Protein AF-A0A947CBX9-F1 (afdb_monomer)

Radius of gyration: 18.29 Å; Cα contacts (8 Å, |Δi|>4): 174; chains: 1; bounding box: 42×29×59 Å

Sequence (170 aa):
VTCGPHCPGNRIPLTPYEVARIARGLGVPTGEVIRRYVRDGSGVLEVGDDGNCVFHRTDGCELDTERPMSCRNFADPLDGAGRFVERARQYRAILRAWRATREAEASAGPDSFLSAGELRRHAAPELGMWILDVDSMVAERCQARGMPIPRDLEDRIDIHLEVLRSALEG

Mean predicted aligned error: 9.13 Å

Secondary structure (DSSP, 8-state):
-PPPTT-TT---B--HHHHHHHHHHHTS-HHHHHHHHEETTTTEEPB-TTSSBTTEETTEETTGGG--GGG--TT-TT--THHHHHHHHHHHHHHHHHHHHHHHHHHT-S---S--TTS-S-S-GGGTTGGG-HHHHHHHHHHHTTPPPPSSHHHHHHHHHHHHHHTT--

pLDDT: mean 77.64, std 17.77, range [29.08, 97.0]

Foldseek 3Di:
DAFDPPQFQDWAADALLLLLLQCVLVVHFSVVCCVPFNPPLGSTGDADPVRGGPQHDPVHGSSVVSDGPVRDDCPDPVPPVVVVVVLVVLRVVLVVLLVVVVVVVVVPDDPDDDDDPPPPPQSDPPCRCVLSRLQVQQVVQCVVVVHDRDPDSVVSSVSSSVSSVVSSVD

Solvent-accessible surface area (backbone atoms only — not comparable to full-atom values): 10255 Å² total; per-residue (Å²): 104,74,73,59,95,73,49,59,75,56,87,46,74,55,52,38,69,39,38,47,36,41,10,61,66,71,74,47,58,19,60,56,42,42,76,73,44,33,37,84,98,64,52,25,54,33,66,44,98,87,38,31,44,73,50,60,48,101,87,21,38,80,48,60,94,33,53,46,78,95,71,56,63,88,82,41,87,85,52,62,54,64,63,62,54,48,56,53,48,53,56,55,49,52,61,47,52,54,50,53,53,51,55,50,57,69,69,66,58,90,87,79,82,85,86,62,96,83,78,71,88,53,84,58,79,79,42,76,68,55,65,39,22,47,58,60,58,29,45,54,56,20,58,79,67,77,45,80,74,66,86,53,67,65,61,39,50,53,51,36,55,45,55,59,46,56,50,70,75,110

Structure (mmCIF, N/CA/C/O backbone):
data_AF-A0A947CBX9-F1
#
_entry.id   AF-A0A947CBX9-F1
#
loop_
_atom_site.group_PDB
_atom_site.id
_atom_site.type_symbol
_atom_site.label_atom_id
_atom_site.label_alt_id
_atom_site.label_comp_id
_atom_site.label_asym_id
_atom_site.label_entity_id
_atom_site.label_seq_id
_atom_site.pdbx_PDB_ins_code
_atom_site.Cartn_x
_atom_site.Cartn_y
_atom_site.Cartn_z
_atom_site.occupancy
_atom_site.B_iso_or_equiv
_atom_site.auth_seq_id
_atom_site.auth_comp_id
_atom_site.auth_asym_id
_atom_site.auth_atom_id
_atom_site.pdbx_PDB_model_num
ATOM 1 N N . VAL A 1 1 ? 5.006 -1.327 -21.070 1.00 60.12 1 VAL A N 1
ATOM 2 C CA . VAL A 1 1 ? 5.637 0.026 -20.971 1.00 60.12 1 VAL A CA 1
ATOM 3 C C . VAL A 1 1 ? 7.099 -0.071 -20.492 1.00 60.12 1 VAL A C 1
ATOM 5 O O . VAL A 1 1 ? 7.392 -0.912 -19.648 1.00 60.12 1 VAL A O 1
ATOM 8 N N . THR A 1 2 ? 8.036 0.746 -20.992 1.00 66.94 2 THR A N 1
ATOM 9 C CA . THR A 1 2 ? 9.458 0.746 -20.558 1.00 66.94 2 THR A CA 1
ATOM 10 C C . THR A 1 2 ? 9.672 1.443 -19.208 1.00 66.94 2 THR A C 1
ATOM 12 O O . THR A 1 2 ? 8.866 2.279 -18.797 1.00 66.94 2 THR A O 1
ATOM 15 N N . CYS A 1 3 ? 10.749 1.112 -18.492 1.00 70.88 3 CYS A N 1
ATOM 16 C CA . CYS A 1 3 ? 11.187 1.897 -17.334 1.00 70.88 3 CYS A CA 1
ATOM 17 C C . CYS A 1 3 ? 11.875 3.192 -17.796 1.00 70.88 3 CYS A C 1
ATOM 19 O O . CYS A 1 3 ? 12.645 3.186 -18.754 1.00 70.88 3 CYS A O 1
ATOM 21 N N . GLY A 1 4 ? 11.581 4.312 -17.130 1.00 66.19 4 GLY A N 1
ATOM 22 C CA . GLY A 1 4 ? 12.211 5.598 -17.444 1.00 66.19 4 GLY A CA 1
ATOM 23 C C . GLY A 1 4 ? 13.681 5.655 -16.998 1.00 66.19 4 GLY A C 1
ATOM 24 O O . GLY A 1 4 ? 14.066 4.918 -16.089 1.00 66.19 4 GLY A O 1
ATOM 25 N N . PRO A 1 5 ? 14.497 6.574 -17.551 1.00 64.56 5 PRO A N 1
ATOM 26 C CA . PRO A 1 5 ? 15.927 6.688 -17.231 1.00 64.56 5 PRO A CA 1
ATOM 27 C C . PRO A 1 5 ? 16.219 7.031 -15.758 1.00 64.56 5 PRO A C 1
ATOM 29 O O . PRO A 1 5 ? 17.344 6.872 -15.302 1.00 64.56 5 PRO A O 1
ATOM 32 N N . HIS A 1 6 ? 15.210 7.470 -15.001 1.00 62.25 6 HIS A N 1
ATOM 33 C CA . HIS A 1 6 ? 15.292 7.718 -13.560 1.00 62.25 6 HIS A CA 1
ATOM 34 C C . HIS A 1 6 ? 14.913 6.499 -12.695 1.00 62.25 6 HIS A C 1
ATOM 36 O O . HIS A 1 6 ? 14.724 6.654 -11.494 1.00 62.25 6 HIS A O 1
ATOM 42 N N . CYS A 1 7 ? 14.724 5.302 -13.262 1.00 68.12 7 CYS A N 1
ATOM 43 C CA . CYS A 1 7 ? 14.374 4.116 -12.471 1.00 68.12 7 CYS A CA 1
ATOM 44 C C . CYS A 1 7 ? 15.519 3.580 -11.579 1.00 68.12 7 CYS A C 1
ATOM 46 O O . CYS A 1 7 ? 15.222 3.222 -10.435 1.00 68.12 7 CYS A O 1
ATOM 48 N N . PRO A 1 8 ? 16.791 3.516 -12.033 1.00 70.88 8 PRO A N 1
ATOM 49 C CA . PRO A 1 8 ? 17.881 2.985 -11.214 1.00 70.88 8 PRO A CA 1
ATOM 50 C C . PRO A 1 8 ? 18.156 3.855 -9.978 1.00 70.88 8 PRO A C 1
ATOM 52 O O . PRO A 1 8 ? 18.153 5.084 -10.056 1.00 70.88 8 PRO A O 1
ATOM 55 N N . GLY A 1 9 ? 18.403 3.221 -8.830 1.00 67.62 9 GLY A N 1
ATOM 56 C CA . GLY A 1 9 ? 18.772 3.875 -7.566 1.00 67.62 9 GLY A CA 1
ATOM 57 C C . GLY A 1 9 ? 17.657 4.662 -6.861 1.00 67.62 9 GLY A C 1
ATOM 58 O O . GLY A 1 9 ? 17.896 5.240 -5.799 1.00 67.62 9 GLY A O 1
ATOM 59 N N . ASN A 1 10 ? 16.443 4.701 -7.415 1.00 74.25 10 ASN A N 1
ATOM 60 C CA . ASN A 1 10 ? 15.366 5.537 -6.894 1.00 74.25 10 ASN A CA 1
ATOM 61 C C . ASN A 1 10 ? 14.619 4.862 -5.727 1.00 74.25 10 ASN A C 1
ATOM 63 O O . ASN A 1 10 ? 14.202 3.708 -5.819 1.00 74.25 10 ASN A O 1
ATOM 67 N N . ARG A 1 11 ? 14.392 5.591 -4.625 1.00 81.75 11 ARG A N 1
ATOM 68 C CA . ARG A 1 11 ? 13.560 5.104 -3.508 1.00 81.75 11 ARG A CA 1
ATOM 69 C C . ARG A 1 11 ? 12.081 5.2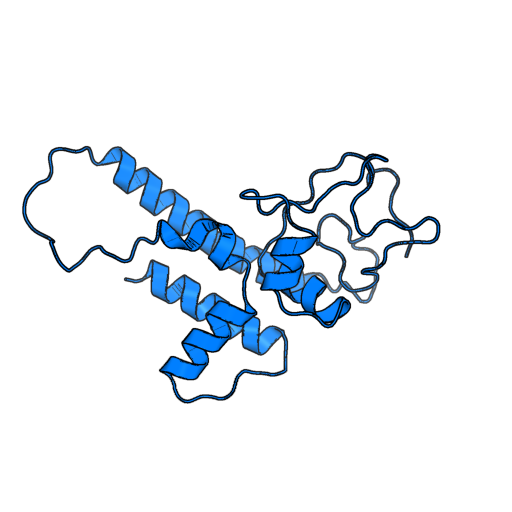22 -3.870 1.00 81.75 11 ARG 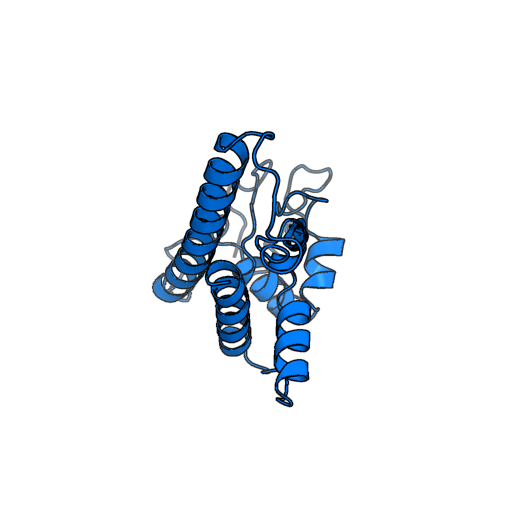A C 1
ATOM 71 O O . ARG A 1 11 ? 11.571 6.331 -4.002 1.00 81.75 11 ARG A O 1
ATOM 78 N N . ILE A 1 12 ? 11.391 4.087 -3.953 1.00 83.81 12 ILE A N 1
ATOM 79 C CA . ILE A 1 12 ? 9.956 4.011 -4.255 1.00 83.81 12 ILE A CA 1
ATOM 80 C C . ILE A 1 12 ? 9.203 3.633 -2.964 1.00 83.81 12 ILE A C 1
ATOM 82 O O . ILE A 1 12 ? 9.107 2.447 -2.647 1.00 83.81 12 ILE A O 1
ATOM 86 N N . PRO A 1 13 ? 8.725 4.605 -2.162 1.00 84.19 13 PRO A N 1
ATOM 87 C CA . PRO A 1 13 ? 7.857 4.319 -1.023 1.00 84.19 13 PRO A CA 1
ATOM 88 C C . PRO A 1 13 ? 6.486 3.849 -1.520 1.00 84.19 13 PRO A C 1
ATOM 90 O O . PRO A 1 13 ? 5.951 4.415 -2.472 1.00 84.19 13 PRO A O 1
ATOM 93 N N . LEU A 1 14 ? 5.908 2.848 -0.859 1.00 86.06 14 LEU A N 1
ATOM 94 C CA . LEU A 1 14 ? 4.600 2.295 -1.196 1.00 86.06 14 LEU A CA 1
ATOM 95 C C . LEU A 1 14 ? 3.554 2.689 -0.150 1.00 86.06 14 LEU A C 1
ATOM 97 O O . LEU A 1 14 ? 3.766 2.584 1.058 1.00 86.06 14 LEU A O 1
ATOM 101 N N . THR A 1 15 ? 2.389 3.111 -0.626 1.00 87.50 15 THR A N 1
ATOM 102 C CA . THR A 1 15 ? 1.156 3.165 0.166 1.00 87.50 15 THR A CA 1
ATOM 103 C C . THR A 1 15 ? 0.485 1.783 0.225 1.00 87.50 15 THR A C 1
ATOM 105 O O . THR A 1 15 ? 0.751 0.941 -0.636 1.00 87.50 15 THR A O 1
ATOM 108 N N . PRO A 1 16 ? -0.448 1.531 1.166 1.00 91.50 16 PRO A N 1
ATOM 109 C CA . PRO A 1 16 ? -1.205 0.274 1.191 1.00 91.50 16 PRO A CA 1
ATOM 110 C C . PRO A 1 16 ? -1.984 0.022 -0.108 1.00 91.50 16 PRO A C 1
ATOM 112 O O . PRO A 1 16 ? -2.085 -1.113 -0.563 1.00 91.50 16 PRO A O 1
ATOM 115 N N . TYR A 1 17 ? -2.464 1.088 -0.763 1.00 91.00 17 TYR A N 1
ATOM 116 C CA . TYR A 1 17 ? -3.090 0.997 -2.084 1.00 91.00 17 TYR A CA 1
ATOM 117 C C . TYR A 1 17 ? -2.126 0.460 -3.150 1.00 91.00 17 TYR A C 1
ATOM 119 O O . TYR A 1 17 ? -2.510 -0.365 -3.972 1.00 91.00 17 TYR A O 1
ATOM 127 N N . GLU A 1 18 ? -0.862 0.884 -3.131 1.00 90.56 18 GLU A N 1
ATOM 128 C CA . GLU A 1 18 ? 0.159 0.396 -4.064 1.00 90.56 18 GLU A CA 1
ATOM 129 C C . GLU A 1 18 ? 0.539 -1.058 -3.792 1.00 90.56 18 GLU A C 1
ATOM 131 O O . GLU A 1 18 ? 0.618 -1.841 -4.736 1.00 90.56 18 GLU A O 1
ATOM 136 N N . VAL A 1 19 ? 0.680 -1.446 -2.521 1.00 93.12 19 VAL A N 1
ATOM 137 C CA . VAL A 1 19 ? 0.895 -2.850 -2.129 1.00 93.12 19 VAL A CA 1
ATOM 138 C C . VAL A 1 19 ? -0.269 -3.728 -2.604 1.00 93.12 19 VAL A C 1
ATOM 140 O O . VAL A 1 19 ? -0.033 -4.761 -3.225 1.00 93.12 19 VAL A O 1
ATOM 143 N N . ALA A 1 20 ? -1.517 -3.293 -2.413 1.00 93.88 20 ALA A N 1
ATOM 144 C CA . ALA A 1 20 ? -2.705 -4.033 -2.842 1.00 93.88 20 ALA A CA 1
ATOM 145 C C . ALA A 1 20 ? -2.887 -4.092 -4.374 1.00 93.88 20 ALA A C 1
ATOM 147 O O . ALA A 1 20 ? -3.384 -5.086 -4.906 1.00 93.88 20 ALA A O 1
ATOM 148 N N . ARG A 1 21 ? -2.430 -3.073 -5.115 1.00 91.94 21 ARG A N 1
ATOM 149 C CA . ARG A 1 21 ? -2.375 -3.114 -6.587 1.00 91.94 21 ARG A CA 1
ATOM 150 C C . ARG A 1 21 ? -1.305 -4.072 -7.107 1.00 91.94 21 ARG A C 1
ATOM 152 O O . ARG A 1 21 ? -1.589 -4.844 -8.020 1.00 91.94 21 ARG A O 1
ATOM 159 N N . ILE A 1 22 ? -0.114 -4.067 -6.507 1.00 93.81 22 ILE A N 1
ATOM 160 C CA . ILE A 1 22 ? 0.955 -5.029 -6.817 1.00 93.81 22 ILE A CA 1
ATOM 161 C C . ILE A 1 22 ? 0.479 -6.458 -6.518 1.00 93.81 22 ILE A C 1
ATOM 163 O O . ILE A 1 22 ? 0.614 -7.337 -7.365 1.00 93.81 22 ILE A O 1
ATOM 167 N N . ALA A 1 23 ? -0.159 -6.669 -5.364 1.00 95.06 23 ALA A N 1
ATOM 168 C CA . ALA A 1 23 ? -0.761 -7.938 -4.954 1.00 95.06 23 ALA A CA 1
ATOM 169 C C . ALA A 1 23 ? -1.764 -8.456 -6.001 1.00 95.06 23 ALA A C 1
ATOM 171 O O . ALA A 1 23 ? -1.648 -9.590 -6.471 1.00 95.06 23 ALA A O 1
ATOM 172 N N . ARG A 1 24 ? -2.677 -7.584 -6.463 1.00 92.06 24 ARG A N 1
ATOM 173 C CA . ARG A 1 24 ? -3.619 -7.884 -7.554 1.00 92.06 24 ARG A CA 1
ATOM 174 C C . ARG A 1 24 ? -2.913 -8.275 -8.856 1.00 92.06 24 ARG A C 1
ATOM 176 O O . ARG A 1 24 ? -3.315 -9.259 -9.468 1.00 92.06 24 ARG A O 1
ATOM 183 N N . GLY A 1 25 ? -1.890 -7.526 -9.274 1.00 90.44 25 GLY A N 1
ATOM 184 C CA . GLY A 1 25 ? -1.151 -7.788 -10.516 1.00 90.44 25 GLY A CA 1
ATOM 185 C C . GLY A 1 25 ? -0.368 -9.101 -10.502 1.00 90.44 25 GLY A C 1
ATOM 186 O O . GLY A 1 25 ? -0.307 -9.792 -11.513 1.00 90.44 25 GLY A O 1
ATOM 187 N N . LEU A 1 26 ? 0.189 -9.466 -9.345 1.00 92.50 26 LEU A N 1
ATOM 188 C CA . LEU A 1 26 ? 0.955 -10.701 -9.147 1.00 92.50 26 LEU A CA 1
ATOM 189 C C . LEU A 1 26 ? 0.082 -11.914 -8.771 1.00 92.50 26 LEU A C 1
ATOM 191 O O . LEU A 1 26 ? 0.582 -13.036 -8.744 1.00 92.50 26 LEU A O 1
ATOM 195 N N . GLY A 1 27 ? -1.201 -11.711 -8.456 1.00 93.25 27 GLY A N 1
ATOM 196 C CA . GLY A 1 27 ? -2.111 -12.775 -8.020 1.00 93.25 27 GLY A CA 1
ATOM 197 C C . GLY A 1 27 ? -1.797 -13.347 -6.630 1.00 93.25 27 GLY A C 1
ATOM 198 O O . GLY A 1 27 ? -2.104 -14.510 -6.371 1.00 93.25 27 GLY A O 1
ATOM 199 N N . VAL A 1 28 ? -1.183 -12.558 -5.740 1.00 95.38 28 VAL A N 1
ATOM 200 C CA . VAL A 1 28 ? -0.779 -12.969 -4.377 1.00 95.38 28 VAL A CA 1
ATOM 201 C C . VAL A 1 28 ? -1.388 -12.045 -3.310 1.00 95.38 28 VAL A C 1
ATOM 203 O O . VAL A 1 28 ? -1.772 -10.930 -3.653 1.00 95.38 28 VAL A O 1
ATOM 206 N N . PRO A 1 29 ? -1.474 -12.450 -2.027 1.00 95.38 29 PRO A N 1
ATOM 207 C CA . PRO A 1 29 ? -1.936 -11.571 -0.945 1.00 95.38 29 PRO A CA 1
ATOM 208 C C . PRO A 1 29 ? -0.967 -10.418 -0.638 1.00 95.38 29 PRO A C 1
ATOM 210 O O . PRO A 1 29 ? 0.240 -10.532 -0.876 1.00 95.38 29 PRO A O 1
ATOM 213 N N . THR A 1 30 ? -1.458 -9.339 -0.023 1.00 95.25 30 THR A N 1
ATOM 214 C CA . THR A 1 30 ? -0.623 -8.183 0.365 1.00 95.25 30 THR A CA 1
ATOM 215 C C . THR A 1 30 ? 0.546 -8.533 1.286 1.00 95.25 30 THR A C 1
ATOM 217 O O . THR A 1 30 ? 1.664 -8.086 1.024 1.00 95.25 30 THR A O 1
ATOM 220 N N . GLY A 1 31 ? 0.349 -9.396 2.286 1.00 92.25 31 GLY A N 1
ATOM 221 C CA . GLY A 1 31 ? 1.420 -9.891 3.159 1.00 92.25 31 GLY A CA 1
ATOM 222 C C . GLY A 1 31 ? 2.575 -10.558 2.403 1.00 92.25 31 GLY A C 1
ATOM 223 O O . GLY A 1 31 ? 3.738 -10.412 2.781 1.00 92.25 31 GLY A O 1
ATOM 224 N N . GLU A 1 32 ? 2.287 -11.219 1.278 1.00 93.81 32 GLU A N 1
ATOM 225 C CA . GLU A 1 32 ? 3.311 -11.855 0.443 1.00 93.81 32 GLU A CA 1
ATOM 226 C C . GLU A 1 32 ? 4.081 -10.831 -0.403 1.00 93.81 32 GLU A C 1
ATOM 228 O O . GLU A 1 32 ? 5.290 -10.978 -0.595 1.00 93.81 32 GLU A O 1
ATOM 233 N N . VAL A 1 33 ? 3.420 -9.754 -0.852 1.00 94.25 33 VAL A N 1
ATOM 234 C CA . VAL A 1 33 ? 4.102 -8.620 -1.500 1.00 94.25 33 VAL A CA 1
ATOM 235 C C . VAL A 1 33 ? 5.065 -7.948 -0.532 1.00 94.25 33 VAL A C 1
ATOM 237 O O . VAL A 1 33 ? 6.209 -7.679 -0.895 1.00 94.25 33 VAL A O 1
ATOM 240 N N . ILE A 1 34 ? 4.613 -7.712 0.701 1.00 91.44 34 ILE A N 1
ATOM 241 C CA . ILE A 1 34 ? 5.423 -7.107 1.759 1.00 91.44 34 ILE A CA 1
ATOM 242 C C . ILE A 1 34 ? 6.670 -7.956 2.006 1.00 91.44 34 ILE A C 1
ATOM 244 O O . ILE A 1 34 ? 7.783 -7.464 1.860 1.00 91.44 34 ILE A O 1
ATOM 248 N N . ARG A 1 35 ? 6.484 -9.251 2.279 1.00 91.00 35 ARG A N 1
ATOM 249 C CA . ARG A 1 35 ? 7.563 -10.188 2.620 1.00 91.00 35 ARG A CA 1
ATOM 250 C C . ARG A 1 35 ? 8.600 -10.397 1.507 1.00 91.00 35 ARG A C 1
ATOM 252 O O . ARG A 1 35 ? 9.727 -10.781 1.804 1.00 91.00 35 ARG A O 1
ATOM 259 N N . ARG A 1 36 ? 8.223 -10.237 0.233 1.00 92.00 36 ARG A N 1
ATOM 260 C CA . ARG A 1 36 ? 9.110 -10.508 -0.918 1.00 92.00 36 ARG A CA 1
ATOM 261 C C . ARG A 1 36 ? 9.718 -9.268 -1.562 1.00 92.00 36 ARG A C 1
ATOM 263 O O . ARG A 1 36 ? 10.789 -9.373 -2.150 1.00 92.00 36 ARG A O 1
ATOM 270 N N . TYR A 1 37 ? 9.010 -8.141 -1.534 1.00 92.19 37 TYR A N 1
ATOM 271 C CA . TYR A 1 37 ? 9.317 -6.989 -2.386 1.00 92.19 37 TYR A CA 1
ATOM 272 C C . TYR A 1 37 ? 9.360 -5.661 -1.628 1.00 92.19 37 TYR A C 1
ATOM 274 O O . TYR A 1 37 ? 9.667 -4.642 -2.241 1.00 92.19 37 TYR A O 1
ATOM 282 N N . VAL A 1 38 ? 9.067 -5.635 -0.325 1.00 89.06 38 VAL A N 1
ATOM 283 C CA . VAL A 1 38 ? 9.170 -4.427 0.504 1.00 89.06 38 VAL A CA 1
ATOM 284 C C . VAL A 1 38 ? 10.307 -4.601 1.494 1.00 89.06 38 VAL A C 1
ATOM 286 O O . VAL A 1 38 ? 10.346 -5.570 2.242 1.00 89.06 38 VAL A O 1
ATOM 289 N N . ARG A 1 39 ? 11.217 -3.630 1.525 1.00 84.56 39 ARG A N 1
ATOM 290 C CA . ARG A 1 39 ? 12.366 -3.645 2.421 1.00 84.56 39 ARG A CA 1
ATOM 291 C C . ARG A 1 39 ? 11.919 -3.597 3.874 1.00 84.56 39 ARG A C 1
ATOM 293 O O . ARG A 1 39 ? 11.162 -2.689 4.249 1.00 84.56 39 ARG A O 1
ATOM 300 N N . ASP A 1 40 ? 12.460 -4.512 4.673 1.00 77.19 40 ASP A N 1
ATOM 301 C CA . ASP A 1 40 ? 12.143 -4.705 6.089 1.00 77.19 40 ASP A CA 1
ATOM 302 C C . ASP A 1 40 ? 12.012 -3.384 6.862 1.00 77.19 40 ASP A C 1
ATOM 304 O O . ASP A 1 40 ? 12.862 -2.491 6.802 1.00 77.19 40 ASP A O 1
ATOM 308 N N . GLY A 1 41 ? 10.889 -3.243 7.567 1.00 70.88 41 GLY A N 1
ATOM 309 C CA . GLY A 1 41 ? 10.549 -2.090 8.403 1.00 70.88 41 GLY A CA 1
ATOM 310 C C . GLY A 1 41 ? 10.295 -0.763 7.673 1.00 70.88 41 GLY A C 1
ATOM 311 O O . GLY A 1 41 ? 9.954 0.217 8.332 1.00 70.88 41 GLY A O 1
ATOM 312 N N . SER A 1 42 ? 10.468 -0.681 6.348 1.00 76.62 42 SER A N 1
ATOM 313 C CA . SER A 1 42 ? 10.612 0.618 5.667 1.00 76.62 42 SER A CA 1
ATOM 314 C C . SER A 1 42 ? 9.415 1.081 4.831 1.00 76.62 42 SER A C 1
ATOM 316 O O . SER A 1 42 ? 9.279 2.281 4.588 1.00 76.62 42 SER A O 1
ATOM 318 N N . GLY A 1 43 ? 8.581 0.158 4.340 1.00 82.88 43 GLY A N 1
ATOM 319 C CA . GLY A 1 43 ? 7.540 0.478 3.352 1.00 82.88 43 GLY A CA 1
ATOM 320 C C . GLY A 1 43 ? 8.083 0.940 1.989 1.00 82.88 43 GLY A C 1
ATOM 321 O O . GLY A 1 43 ? 7.343 1.525 1.203 1.00 82.88 43 GLY A O 1
ATOM 322 N N . VAL A 1 44 ? 9.371 0.721 1.704 1.00 86.50 44 VAL A N 1
ATOM 323 C CA . VAL A 1 44 ? 10.023 1.050 0.428 1.00 86.50 44 VAL A CA 1
ATOM 324 C C . VAL A 1 44 ? 10.196 -0.225 -0.391 1.00 86.50 44 VAL A C 1
ATOM 326 O O . VAL A 1 44 ? 10.574 -1.256 0.156 1.00 86.50 44 VAL A O 1
ATOM 329 N N . LEU A 1 45 ? 9.927 -0.155 -1.693 1.00 87.88 45 LEU A N 1
ATOM 330 C CA . LEU A 1 45 ? 10.155 -1.257 -2.626 1.00 87.88 45 LEU A CA 1
ATOM 331 C C . LEU A 1 45 ? 11.634 -1.680 -2.634 1.00 87.88 45 LEU A C 1
ATOM 333 O O . LEU A 1 45 ? 12.522 -0.823 -2.605 1.00 87.88 45 LEU A O 1
ATOM 337 N N . GLU A 1 46 ? 11.895 -2.983 -2.710 1.00 89.50 46 GLU A N 1
ATOM 338 C CA . GLU A 1 46 ? 13.260 -3.492 -2.781 1.00 89.50 46 GLU A CA 1
ATOM 339 C C . GLU A 1 46 ? 13.969 -3.197 -4.105 1.00 89.50 46 GLU A C 1
ATOM 341 O O . GLU A 1 46 ? 13.368 -3.016 -5.173 1.00 89.50 46 GLU A O 1
ATOM 346 N N . VAL A 1 47 ? 15.296 -3.169 -3.998 1.00 87.88 47 VAL A N 1
ATOM 347 C CA . VAL A 1 47 ? 16.242 -2.868 -5.073 1.00 87.88 47 VAL A CA 1
ATOM 348 C C . VAL A 1 47 ? 17.202 -4.049 -5.192 1.00 87.88 47 VAL A C 1
ATOM 350 O O . VAL A 1 47 ? 17.739 -4.493 -4.180 1.00 87.88 47 VAL A O 1
ATOM 353 N N . GLY A 1 48 ? 17.384 -4.566 -6.406 1.00 84.56 48 GLY A N 1
ATOM 354 C CA . GLY A 1 48 ? 18.324 -5.645 -6.699 1.00 84.56 48 GLY A CA 1
ATOM 355 C C . GLY A 1 48 ? 19.779 -5.173 -6.743 1.00 84.56 48 GLY A C 1
ATOM 356 O O . GLY A 1 48 ? 20.071 -3.975 -6.719 1.00 84.56 48 GLY A O 1
ATOM 357 N N . ASP A 1 49 ? 20.700 -6.130 -6.851 1.00 84.69 49 ASP A N 1
ATOM 358 C CA . ASP A 1 49 ? 22.150 -5.878 -6.854 1.00 84.69 49 ASP A CA 1
ATOM 359 C C . ASP A 1 49 ? 22.625 -5.031 -8.052 1.00 84.69 49 ASP A C 1
ATOM 361 O O . ASP A 1 49 ? 23.683 -4.405 -8.001 1.00 84.69 49 ASP A O 1
ATOM 365 N N . ASP A 1 50 ? 21.830 -4.973 -9.124 1.00 82.88 50 ASP A N 1
ATOM 366 C CA . ASP A 1 50 ? 22.049 -4.134 -10.308 1.00 82.88 50 ASP A CA 1
ATOM 367 C C . ASP A 1 50 ? 21.606 -2.666 -10.114 1.00 82.88 50 ASP A C 1
ATOM 369 O O . ASP A 1 50 ? 21.735 -1.846 -11.025 1.00 82.88 50 ASP A O 1
ATOM 373 N N . GLY A 1 51 ? 21.076 -2.323 -8.935 1.00 82.56 51 GLY A N 1
ATOM 374 C CA . GLY A 1 51 ? 20.556 -0.998 -8.606 1.00 82.56 51 GLY A CA 1
ATOM 375 C C . GLY A 1 51 ? 19.160 -0.705 -9.165 1.00 82.56 51 GLY A C 1
ATOM 376 O O . GLY A 1 51 ? 18.658 0.404 -8.963 1.00 82.56 51 GLY A O 1
ATOM 377 N N . ASN A 1 52 ? 18.511 -1.657 -9.840 1.00 85.19 52 ASN A N 1
ATOM 378 C CA . ASN A 1 52 ? 17.140 -1.518 -10.325 1.00 85.19 52 ASN A CA 1
ATOM 379 C C . ASN A 1 52 ? 16.128 -2.041 -9.298 1.00 85.19 52 ASN A C 1
ATOM 381 O O . ASN A 1 52 ? 16.461 -2.807 -8.397 1.00 85.19 52 ASN A O 1
ATOM 385 N N . CYS A 1 53 ? 14.858 -1.644 -9.411 1.00 87.50 53 CYS A N 1
ATOM 386 C CA . CYS A 1 53 ? 13.821 -2.226 -8.559 1.00 87.50 53 CYS A CA 1
ATOM 387 C C . CYS A 1 53 ? 13.564 -3.700 -8.919 1.00 87.50 53 CYS A C 1
ATOM 389 O O . CYS A 1 53 ? 13.708 -4.100 -10.073 1.00 87.50 53 CYS A O 1
ATOM 391 N N . VAL A 1 54 ? 13.102 -4.498 -7.954 1.00 90.31 54 VAL A N 1
ATOM 392 C CA . VAL A 1 54 ? 12.840 -5.948 -8.121 1.00 90.31 54 VAL A CA 1
ATOM 393 C C . VAL A 1 54 ? 11.888 -6.325 -9.275 1.00 90.31 54 VAL A C 1
ATOM 395 O O . VAL A 1 54 ? 11.920 -7.458 -9.761 1.00 90.31 54 VAL A O 1
ATOM 398 N N . PHE A 1 55 ? 11.079 -5.380 -9.765 1.00 90.56 55 PHE A N 1
ATOM 399 C CA . PHE A 1 55 ? 10.154 -5.561 -10.894 1.00 90.56 55 PHE A CA 1
ATOM 400 C C . PHE A 1 55 ? 10.709 -5.114 -12.260 1.00 90.56 55 PHE A C 1
ATOM 402 O O . PHE A 1 55 ? 10.018 -5.235 -13.273 1.00 90.56 55 PHE A O 1
ATOM 409 N N . HIS A 1 56 ? 11.940 -4.600 -12.313 1.00 87.19 56 HIS A N 1
ATOM 410 C CA . HIS A 1 56 ? 12.617 -4.226 -13.555 1.00 87.19 56 HIS A CA 1
ATOM 411 C C . HIS A 1 56 ? 12.936 -5.460 -14.411 1.00 87.19 56 HIS A C 1
ATOM 413 O O . HIS A 1 56 ? 13.390 -6.484 -13.898 1.00 87.19 56 HIS A O 1
ATOM 419 N N . ARG A 1 57 ? 12.716 -5.364 -15.725 1.00 85.19 57 ARG A N 1
ATOM 420 C CA . ARG A 1 57 ? 13.077 -6.379 -16.724 1.00 85.19 57 ARG A CA 1
ATOM 421 C C . ARG A 1 57 ? 13.695 -5.674 -17.934 1.00 85.19 57 ARG A C 1
ATOM 423 O O . ARG A 1 57 ? 13.389 -4.514 -18.195 1.00 85.19 57 ARG A O 1
ATOM 430 N N . THR A 1 58 ? 14.552 -6.358 -18.690 1.00 79.19 58 THR A N 1
ATOM 431 C CA . THR A 1 58 ? 15.268 -5.772 -19.844 1.00 79.19 58 THR A CA 1
ATOM 432 C C . THR A 1 58 ? 14.329 -5.203 -20.919 1.00 79.19 58 THR A C 1
ATOM 434 O O . THR A 1 58 ? 14.688 -4.266 -21.625 1.00 79.19 58 THR A O 1
ATOM 437 N N . ASP A 1 59 ? 13.122 -5.753 -21.026 1.00 78.56 59 ASP A N 1
ATOM 438 C CA . ASP A 1 59 ? 12.065 -5.404 -21.975 1.00 78.56 59 ASP A CA 1
ATOM 439 C C . ASP A 1 59 ? 10.920 -4.564 -21.365 1.00 78.56 59 ASP A C 1
ATOM 441 O O . ASP A 1 59 ? 10.035 -4.106 -22.094 1.00 78.56 59 ASP A O 1
ATOM 445 N N . GLY A 1 60 ? 10.923 -4.295 -20.051 1.00 78.06 60 GLY A N 1
ATOM 446 C CA . GLY A 1 60 ? 9.847 -3.540 -19.406 1.00 78.06 60 GLY A CA 1
ATOM 447 C C . GLY A 1 60 ? 9.821 -3.589 -17.875 1.00 78.06 60 GLY A C 1
ATOM 448 O O . GLY A 1 60 ? 10.840 -3.509 -17.196 1.00 78.06 60 GLY A O 1
ATOM 449 N N . CYS A 1 61 ? 8.614 -3.664 -17.314 1.00 83.44 61 CYS A N 1
ATOM 450 C CA . CYS A 1 61 ? 8.392 -3.851 -15.881 1.00 83.44 61 CYS A CA 1
ATOM 451 C C . CYS A 1 61 ? 7.283 -4.878 -15.682 1.00 83.44 61 CYS A C 1
ATOM 453 O O . CYS A 1 61 ? 6.222 -4.761 -16.297 1.00 83.44 61 CYS A O 1
ATOM 455 N N . GLU A 1 62 ? 7.529 -5.837 -14.795 1.00 86.12 62 GLU A N 1
ATOM 456 C CA . GLU A 1 62 ? 6.647 -6.974 -14.502 1.00 86.12 62 GLU A CA 1
ATOM 457 C C . GLU A 1 62 ? 5.250 -6.555 -14.017 1.00 86.12 62 GLU A C 1
ATOM 459 O O . GLU A 1 62 ? 4.275 -7.258 -14.255 1.00 86.12 62 GLU A O 1
ATOM 464 N N . LEU A 1 63 ? 5.128 -5.378 -13.393 1.00 85.50 63 LEU A N 1
ATOM 465 C CA . LEU A 1 63 ? 3.846 -4.864 -12.900 1.00 85.50 63 LEU A CA 1
ATOM 466 C C . LEU A 1 63 ? 2.929 -4.294 -13.989 1.00 85.50 63 LEU A C 1
ATOM 468 O O . LEU A 1 63 ? 1.765 -4.046 -13.703 1.00 85.50 63 LEU A O 1
ATOM 472 N N . ASP A 1 64 ? 3.465 -3.974 -15.169 1.00 77.12 64 ASP A N 1
ATOM 473 C CA . ASP A 1 64 ? 2.871 -3.164 -16.243 1.00 77.12 64 ASP A CA 1
ATOM 474 C C . ASP A 1 64 ? 1.788 -2.136 -15.833 1.00 77.12 64 ASP A C 1
ATOM 476 O O . ASP A 1 64 ? 2.135 -0.985 -15.561 1.00 77.12 64 ASP A O 1
ATOM 480 N N . THR A 1 65 ? 0.507 -2.516 -15.751 1.00 77.88 65 THR A N 1
ATOM 481 C CA . THR A 1 65 ? -0.623 -1.637 -15.381 1.00 77.88 65 THR A CA 1
ATOM 482 C C . THR A 1 65 ? -0.765 -1.354 -13.879 1.00 77.88 65 THR A C 1
ATOM 484 O O . THR A 1 65 ? -1.540 -0.475 -13.493 1.00 77.88 65 THR A O 1
ATOM 487 N N . GLU A 1 66 ? -0.029 -2.052 -13.010 1.00 86.56 66 GLU A N 1
ATOM 488 C CA . GLU A 1 66 ? -0.076 -1.965 -11.538 1.00 86.56 66 GLU A CA 1
ATOM 489 C C . GLU A 1 66 ? 1.117 -1.232 -10.905 1.00 86.56 66 GLU A C 1
ATOM 491 O O . GLU A 1 66 ? 1.275 -1.225 -9.687 1.00 86.56 66 GLU A O 1
ATOM 496 N N . ARG A 1 67 ? 1.919 -0.530 -11.715 1.00 83.81 67 ARG A N 1
ATOM 497 C CA . ARG A 1 67 ? 3.037 0.315 -11.255 1.00 83.81 67 ARG A CA 1
ATOM 498 C C . ARG A 1 67 ? 2.652 1.270 -10.101 1.00 83.81 67 ARG A C 1
ATOM 500 O O . ARG A 1 67 ? 1.561 1.852 -10.145 1.00 83.81 67 ARG A O 1
ATOM 507 N N . PRO A 1 68 ? 3.545 1.515 -9.123 1.00 84.31 68 PRO A N 1
ATOM 508 C CA . PRO A 1 68 ? 3.402 2.599 -8.144 1.00 84.31 68 PRO A CA 1
ATOM 509 C C . PRO A 1 68 ? 3.273 3.980 -8.803 1.00 84.31 68 PRO A C 1
ATOM 511 O O . PRO A 1 68 ? 3.689 4.157 -9.950 1.00 84.31 68 PRO A O 1
ATOM 514 N N . MET A 1 69 ? 2.754 4.983 -8.083 1.00 78.69 69 MET A N 1
ATOM 515 C CA . MET A 1 69 ? 2.573 6.346 -8.613 1.00 78.69 69 MET A CA 1
ATOM 516 C C . MET A 1 69 ? 3.898 6.929 -9.111 1.00 78.69 69 MET A C 1
ATOM 518 O O . MET A 1 69 ? 3.948 7.509 -10.190 1.00 78.69 69 MET A O 1
ATOM 522 N N . SER A 1 70 ? 4.981 6.710 -8.359 1.00 78.25 70 SER A N 1
ATOM 523 C CA . SER A 1 70 ? 6.344 7.141 -8.702 1.00 78.25 70 SER A CA 1
ATOM 524 C C . SER A 1 70 ? 6.880 6.557 -10.016 1.00 78.25 70 SER A C 1
ATOM 526 O O . SER A 1 70 ? 7.886 7.041 -10.526 1.00 78.25 70 SER A O 1
ATOM 528 N N . CYS A 1 71 ? 6.236 5.516 -10.551 1.00 78.38 71 CYS A N 1
ATOM 529 C CA . CYS A 1 71 ? 6.636 4.802 -11.762 1.00 78.38 71 CYS A CA 1
ATOM 530 C C . CYS A 1 71 ? 5.617 4.938 -12.909 1.00 78.38 71 CYS A C 1
ATOM 532 O O . CYS A 1 71 ? 5.833 4.355 -13.975 1.00 78.38 71 CYS A O 1
ATOM 534 N N . ARG A 1 72 ? 4.509 5.666 -12.702 1.00 75.44 72 ARG A N 1
ATOM 535 C CA . ARG A 1 72 ? 3.515 5.975 -13.741 1.00 75.44 72 ARG A CA 1
ATOM 536 C C . ARG A 1 72 ? 3.912 7.225 -14.511 1.00 75.44 72 ARG A C 1
ATOM 538 O O . ARG A 1 72 ? 4.516 8.146 -13.967 1.00 75.44 72 ARG A O 1
ATOM 545 N N . ASN A 1 73 ? 3.533 7.260 -15.782 1.00 63.03 73 ASN A N 1
ATOM 546 C CA . ASN A 1 73 ? 3.651 8.445 -16.615 1.00 63.03 73 ASN A CA 1
ATOM 547 C C . ASN A 1 73 ? 2.241 9.003 -16.830 1.00 63.03 73 ASN A C 1
ATOM 549 O O . ASN A 1 73 ? 1.405 8.321 -17.412 1.00 63.03 73 ASN A O 1
ATOM 553 N N . PHE A 1 74 ? 1.980 10.240 -16.397 1.00 50.62 74 PHE A N 1
ATOM 554 C CA . PHE A 1 74 ? 0.652 10.882 -16.453 1.00 50.62 74 PHE A CA 1
ATOM 555 C C . PHE A 1 74 ? 0.092 11.098 -17.879 1.00 50.62 74 PHE A C 1
ATOM 557 O O . PHE A 1 74 ? -0.970 11.693 -18.035 1.00 50.62 74 PHE A O 1
ATOM 564 N N . ALA A 1 75 ? 0.807 10.644 -18.911 1.00 46.75 75 ALA A N 1
ATOM 565 C CA . ALA A 1 75 ? 0.367 10.606 -20.301 1.00 46.75 75 ALA A CA 1
ATOM 566 C C . ALA A 1 75 ? -0.376 9.308 -20.697 1.00 46.75 75 ALA A C 1
ATOM 568 O O . ALA A 1 75 ? -0.850 9.225 -21.829 1.00 46.75 75 ALA A O 1
ATOM 569 N N . ASP A 1 76 ? -0.467 8.296 -19.824 1.00 53.00 76 ASP A N 1
ATOM 570 C CA . ASP A 1 76 ? -1.222 7.065 -20.110 1.00 53.00 76 ASP A CA 1
ATOM 571 C C . ASP A 1 76 ? -2.749 7.315 -20.010 1.00 53.00 76 ASP A C 1
ATOM 573 O O . ASP A 1 76 ? -3.222 7.742 -18.954 1.00 53.00 76 ASP A O 1
ATOM 577 N N . PRO A 1 77 ? -3.554 7.046 -21.061 1.00 49.69 77 PRO A N 1
ATOM 578 C CA . PRO A 1 77 ? -5.011 7.218 -21.023 1.00 49.69 77 PRO A CA 1
ATOM 579 C C . PRO A 1 77 ? -5.741 6.342 -19.991 1.00 49.69 77 PRO A C 1
ATOM 581 O O . PRO A 1 77 ? -6.866 6.666 -19.609 1.00 49.69 77 PRO A O 1
ATOM 584 N N . LEU A 1 78 ? -5.131 5.239 -19.542 1.00 51.66 78 LEU A N 1
ATOM 585 C CA . LEU A 1 78 ? -5.649 4.397 -18.458 1.00 51.66 78 LEU A CA 1
ATOM 586 C C . LEU A 1 78 ? -5.384 5.026 -17.078 1.00 51.66 78 LEU A C 1
ATOM 588 O O . LEU A 1 78 ? -6.123 4.762 -16.126 1.00 51.66 78 LEU A O 1
ATOM 592 N N . ASP A 1 79 ? -4.389 5.913 -16.976 1.00 53.53 79 ASP A N 1
ATOM 593 C CA . ASP A 1 79 ? -4.065 6.692 -15.780 1.00 53.53 79 ASP A CA 1
ATOM 594 C C . ASP A 1 79 ? -4.879 7.987 -15.700 1.00 53.53 79 ASP A C 1
ATOM 5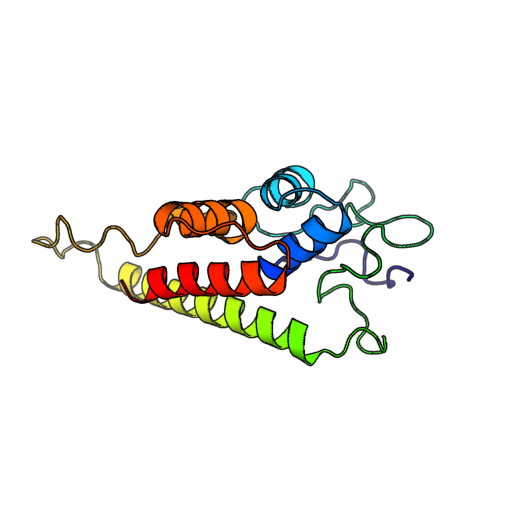96 O O . ASP A 1 79 ? -4.361 9.093 -15.519 1.00 53.53 79 ASP A O 1
ATOM 600 N N . GLY A 1 80 ? -6.207 7.832 -15.714 1.00 53.91 80 GLY A N 1
ATOM 601 C CA . GLY A 1 80 ? -7.131 8.840 -15.202 1.00 53.91 80 GLY A CA 1
ATOM 602 C C . GLY A 1 80 ? -6.824 9.123 -13.727 1.00 53.91 80 GLY A C 1
ATOM 603 O O . GLY A 1 80 ? -7.392 8.497 -12.830 1.00 53.91 80 GLY A O 1
ATOM 604 N N . ALA A 1 81 ? -5.906 10.064 -13.478 1.00 57.72 81 ALA A N 1
ATOM 605 C C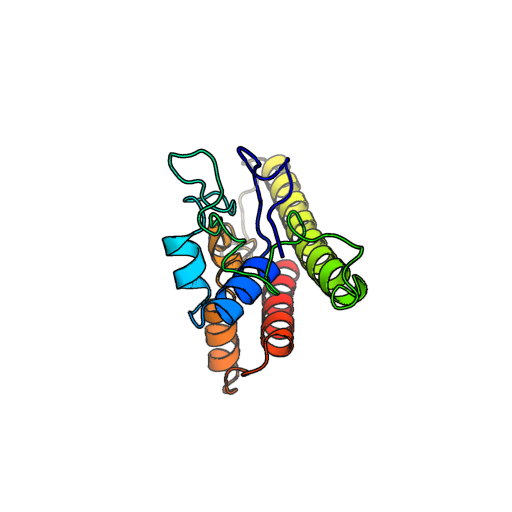A . ALA A 1 81 ? -5.176 10.209 -12.215 1.00 57.72 81 ALA A CA 1
ATOM 606 C C . ALA A 1 81 ? -6.061 10.390 -10.967 1.00 57.72 81 ALA A C 1
ATOM 608 O O . ALA A 1 81 ? -5.599 10.140 -9.854 1.00 57.72 81 ALA A O 1
ATOM 609 N N . GLY A 1 82 ? -7.332 10.773 -11.143 1.00 68.62 82 GLY A N 1
ATOM 610 C CA . GLY A 1 82 ? -8.313 10.999 -10.082 1.00 68.62 82 GLY A CA 1
ATOM 611 C C . GLY A 1 82 ? -8.357 9.900 -9.017 1.00 68.62 82 GLY A C 1
ATOM 612 O O . GLY A 1 82 ? -8.125 10.201 -7.850 1.00 68.62 82 GLY A O 1
ATOM 613 N N . ARG A 1 83 ? -8.599 8.629 -9.381 1.00 76.31 83 ARG A N 1
ATOM 614 C CA . ARG A 1 83 ? -8.776 7.560 -8.372 1.00 76.31 83 ARG A CA 1
ATOM 615 C C . ARG A 1 83 ? -7.486 7.262 -7.606 1.00 76.31 83 ARG A C 1
ATOM 617 O O . ARG A 1 83 ? -7.520 7.152 -6.385 1.00 76.31 83 ARG A O 1
ATOM 624 N N . PHE A 1 84 ? -6.345 7.178 -8.295 1.00 75.88 84 PHE A N 1
ATOM 625 C CA . PHE A 1 84 ? -5.059 6.927 -7.636 1.00 75.88 84 PHE A CA 1
ATOM 626 C C . PHE A 1 84 ? -4.704 8.082 -6.691 1.00 75.88 84 PHE A C 1
ATOM 628 O O . PHE A 1 84 ? -4.418 7.857 -5.515 1.00 75.88 84 PHE A O 1
ATOM 635 N N . VAL A 1 85 ? -4.759 9.323 -7.185 1.00 77.38 85 VAL A N 1
ATOM 636 C CA . VAL A 1 85 ? -4.462 10.519 -6.387 1.00 77.38 85 VAL A CA 1
ATOM 637 C C . VAL A 1 85 ? -5.399 10.619 -5.185 1.00 77.38 85 VAL A C 1
ATOM 639 O O . VAL A 1 85 ? -4.935 10.970 -4.103 1.00 77.38 85 VAL A O 1
ATOM 642 N N . GLU A 1 86 ? -6.675 10.262 -5.330 1.00 84.12 86 GLU A N 1
ATOM 643 C CA . GLU A 1 86 ? -7.635 10.273 -4.227 1.00 84.12 86 GLU A CA 1
ATOM 644 C C . GLU A 1 86 ? -7.317 9.216 -3.159 1.00 84.12 86 GLU A C 1
ATOM 646 O O . GLU A 1 86 ? -7.146 9.574 -1.992 1.00 84.12 86 GLU A O 1
ATOM 651 N N . ARG A 1 87 ? -7.104 7.943 -3.528 1.00 87.00 87 ARG A N 1
ATOM 652 C CA . ARG A 1 87 ? -6.686 6.912 -2.554 1.00 87.00 87 ARG A CA 1
ATOM 653 C C . ARG A 1 87 ? -5.378 7.299 -1.854 1.00 87.00 87 ARG A C 1
ATOM 655 O O . ARG A 1 87 ? -5.283 7.238 -0.628 1.00 87.00 87 ARG A O 1
ATOM 662 N N . ALA A 1 88 ? -4.392 7.800 -2.599 1.00 80.19 88 ALA A N 1
ATOM 663 C CA . ALA A 1 88 ? -3.133 8.282 -2.032 1.00 80.19 88 ALA A CA 1
ATOM 664 C C . ALA A 1 88 ? -3.326 9.484 -1.080 1.00 80.19 88 ALA A C 1
ATOM 666 O O . ALA A 1 88 ? -2.635 9.575 -0.063 1.00 80.19 88 ALA A O 1
ATOM 667 N N . ARG A 1 89 ? -4.265 10.400 -1.360 1.00 83.19 89 ARG A N 1
ATOM 668 C CA . ARG A 1 89 ? -4.628 11.501 -0.448 1.00 83.19 89 ARG A CA 1
ATOM 669 C C . ARG A 1 89 ? -5.246 10.979 0.845 1.00 83.19 89 ARG A C 1
ATOM 671 O O . ARG A 1 89 ? -4.818 11.427 1.907 1.00 83.19 89 ARG A O 1
ATOM 678 N N . GLN A 1 90 ? -6.171 10.024 0.759 1.00 89.88 90 GLN A N 1
ATOM 679 C CA . GLN A 1 90 ? -6.846 9.411 1.909 1.00 89.88 90 GLN A CA 1
ATOM 680 C C . GLN A 1 90 ? -5.832 8.765 2.867 1.00 89.88 90 GLN A C 1
ATOM 682 O O . GLN A 1 90 ? -5.751 9.155 4.033 1.00 89.88 90 GLN A O 1
ATOM 687 N N . TYR A 1 91 ? -4.954 7.889 2.363 1.00 87.56 91 TYR A N 1
ATOM 688 C CA . TYR A 1 91 ? -3.881 7.297 3.175 1.00 87.56 91 TYR A CA 1
ATOM 689 C C . TYR A 1 91 ? -2.921 8.346 3.753 1.00 87.56 91 TYR A C 1
ATOM 691 O O . TYR A 1 91 ? -2.567 8.286 4.930 1.00 87.56 91 TYR A O 1
ATOM 699 N N . ARG A 1 92 ? -2.519 9.357 2.968 1.00 81.19 92 ARG A N 1
ATOM 700 C CA . ARG A 1 92 ? -1.628 10.428 3.455 1.00 81.19 92 ARG A CA 1
ATOM 701 C C . ARG A 1 92 ? -2.302 11.363 4.462 1.00 81.19 92 ARG A C 1
ATOM 703 O O . ARG A 1 92 ? -1.584 12.051 5.183 1.00 81.19 92 ARG A O 1
ATOM 710 N N . ALA A 1 93 ? -3.630 11.454 4.505 1.00 86.06 93 ALA A N 1
ATOM 711 C CA . ALA A 1 93 ? -4.348 12.188 5.546 1.00 86.06 93 ALA A CA 1
ATOM 712 C C . ALA A 1 93 ? -4.282 11.423 6.878 1.00 86.06 93 ALA A C 1
ATOM 714 O O . ALA A 1 93 ? -3.804 11.974 7.866 1.00 86.06 93 ALA A O 1
ATOM 715 N N . ILE A 1 94 ? -4.629 10.132 6.863 1.00 85.25 94 ILE A N 1
ATOM 716 C CA . ILE A 1 94 ? -4.591 9.236 8.034 1.00 85.25 94 ILE A CA 1
ATOM 717 C C . ILE A 1 94 ? -3.172 9.166 8.624 1.00 85.25 94 ILE A C 1
ATOM 719 O O . ILE A 1 94 ? -2.971 9.439 9.805 1.00 85.25 94 ILE A O 1
ATOM 723 N N . LEU A 1 95 ? -2.158 8.915 7.785 1.00 78.69 95 LEU A N 1
ATOM 724 C CA . LEU A 1 95 ? -0.753 8.857 8.214 1.00 78.69 95 LEU A CA 1
ATOM 725 C C . LEU A 1 95 ? -0.227 10.180 8.797 1.00 78.69 95 LEU A C 1
ATOM 727 O O . LEU A 1 95 ? 0.724 10.163 9.577 1.00 78.69 95 LEU A O 1
ATOM 731 N N . ARG A 1 96 ? -0.803 11.329 8.412 1.00 80.62 96 ARG A N 1
ATOM 732 C CA . ARG A 1 96 ? -0.468 12.631 9.012 1.00 80.62 96 ARG A CA 1
ATOM 733 C C . ARG A 1 96 ? -1.166 12.831 10.351 1.00 80.62 96 ARG A C 1
ATOM 735 O O . ARG A 1 96 ? -0.515 13.305 11.275 1.00 80.62 96 ARG A O 1
ATOM 742 N N . ALA A 1 97 ? -2.429 12.425 10.468 1.00 81.25 97 ALA A N 1
ATOM 743 C CA . ALA A 1 97 ? -3.171 12.492 11.722 1.00 81.25 97 ALA A CA 1
ATOM 744 C C . ALA A 1 97 ? -2.478 11.674 12.829 1.00 81.25 97 ALA A C 1
ATOM 746 O O . ALA A 1 97 ? -2.172 12.232 13.877 1.00 81.25 97 ALA A O 1
ATOM 747 N N . TRP A 1 98 ? -2.091 10.416 12.569 1.00 76.69 98 TRP A N 1
ATOM 748 C CA . TRP A 1 98 ? -1.354 9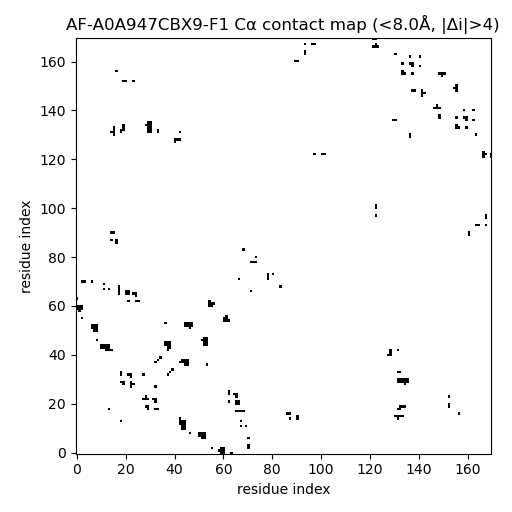.616 13.565 1.00 76.69 98 TRP A CA 1
ATOM 749 C C . TRP A 1 98 ? -0.002 10.210 13.968 1.00 76.69 98 TRP A C 1
ATOM 751 O O . TRP A 1 98 ? 0.373 10.121 15.135 1.00 76.69 98 TRP A O 1
ATOM 761 N N . ARG A 1 99 ? 0.748 10.811 13.032 1.00 73.19 99 ARG A N 1
ATOM 762 C CA . ARG A 1 99 ? 2.016 11.484 13.372 1.00 73.19 99 ARG A CA 1
ATOM 763 C C . ARG A 1 99 ? 1.774 12.644 14.332 1.00 73.19 99 ARG A C 1
ATOM 765 O O . ARG A 1 99 ? 2.450 12.709 15.351 1.00 73.19 99 ARG A O 1
ATOM 772 N N . ALA A 1 100 ? 0.767 13.475 14.060 1.00 75.00 100 ALA A N 1
ATOM 773 C CA . ALA A 1 100 ? 0.392 14.580 14.937 1.00 75.00 100 ALA A CA 1
ATOM 774 C C . ALA A 1 100 ? -0.043 14.097 16.335 1.00 75.00 100 ALA A C 1
ATOM 776 O O . ALA A 1 100 ? 0.393 14.673 17.330 1.00 75.00 100 ALA A O 1
ATOM 777 N N . THR A 1 101 ? -0.825 13.012 16.432 1.00 72.38 101 THR A N 1
ATOM 778 C CA . THR A 1 101 ? -1.182 12.399 17.727 1.00 72.38 101 THR A CA 1
ATOM 779 C C . THR A 1 101 ? 0.065 11.976 18.505 1.00 72.38 101 THR A C 1
ATOM 781 O O . THR A 1 101 ? 0.227 12.366 19.658 1.00 72.38 101 THR A O 1
ATOM 784 N N . ARG A 1 102 ? 0.999 11.261 17.863 1.00 68.00 102 ARG A N 1
ATOM 785 C CA . ARG A 1 102 ? 2.237 10.793 18.512 1.00 68.00 102 ARG A CA 1
ATOM 786 C C . ARG A 1 102 ? 3.188 11.925 18.902 1.00 68.00 102 ARG A C 1
ATOM 788 O O . ARG A 1 102 ? 3.859 11.828 19.925 1.00 68.00 102 ARG A O 1
ATOM 795 N N . GLU A 1 103 ? 3.269 12.985 18.102 1.00 64.81 103 GLU A N 1
ATOM 796 C CA . GLU A 1 103 ? 4.062 14.182 18.413 1.00 64.81 103 GLU A CA 1
ATOM 797 C C . GLU A 1 103 ? 3.472 14.939 19.614 1.00 64.81 103 GLU A C 1
ATOM 799 O O . GLU A 1 103 ? 4.224 15.397 20.476 1.00 64.81 103 GLU A O 1
ATOM 804 N N . ALA A 1 104 ? 2.142 15.000 19.734 1.00 63.03 104 ALA A N 1
ATOM 805 C CA . ALA A 1 104 ? 1.463 15.561 20.899 1.00 63.03 104 ALA A CA 1
ATOM 806 C C . ALA A 1 104 ? 1.669 14.706 22.165 1.00 63.03 104 ALA A C 1
ATOM 808 O O . ALA A 1 104 ? 1.979 15.252 23.222 1.00 63.03 104 ALA A O 1
ATOM 809 N N . GLU A 1 105 ? 1.570 13.376 22.062 1.00 63.41 105 GLU A N 1
ATOM 810 C CA . GLU A 1 105 ? 1.842 12.444 23.168 1.00 63.41 105 GLU A CA 1
ATOM 811 C C . GLU A 1 105 ? 3.297 12.519 23.650 1.00 63.41 105 GLU A C 1
ATOM 813 O O . GLU A 1 105 ? 3.545 12.637 24.849 1.00 63.41 105 GLU A O 1
ATOM 818 N N . ALA A 1 106 ? 4.268 12.522 22.730 1.00 62.75 106 ALA A N 1
ATOM 819 C CA . ALA A 1 106 ? 5.687 12.655 23.066 1.00 62.75 106 ALA A CA 1
ATOM 820 C C . ALA A 1 106 ? 6.009 14.004 23.738 1.00 62.75 106 ALA A C 1
ATOM 822 O O . ALA A 1 106 ? 6.915 14.085 24.566 1.00 62.75 106 ALA A O 1
ATOM 823 N N . SER A 1 107 ? 5.245 15.050 23.406 1.00 60.75 107 SER A N 1
ATOM 824 C CA . SER A 1 107 ? 5.379 16.393 23.984 1.00 60.75 107 SER A CA 1
ATOM 825 C C . SER A 1 107 ? 4.686 16.551 25.348 1.00 60.75 107 SER A C 1
ATOM 827 O O . SER A 1 107 ? 4.908 17.559 26.015 1.00 60.75 107 SER A O 1
ATOM 829 N N . ALA A 1 108 ? 3.860 15.588 25.778 1.00 60.09 108 ALA A N 1
ATOM 830 C CA . ALA A 1 108 ? 3.077 15.668 27.018 1.00 60.09 108 ALA A CA 1
ATOM 831 C C . ALA A 1 108 ? 3.854 15.279 28.297 1.00 60.09 108 ALA A C 1
ATOM 833 O O . ALA A 1 108 ? 3.395 15.571 29.400 1.00 60.09 108 ALA A O 1
ATOM 834 N N . GLY A 1 109 ? 5.036 14.664 28.157 1.00 48.91 109 GLY A N 1
ATOM 835 C CA . GLY A 1 109 ? 5.941 14.329 29.265 1.00 48.91 109 GLY A CA 1
ATOM 836 C C . GLY A 1 109 ? 5.537 13.100 30.111 1.00 48.91 109 GLY A C 1
ATOM 837 O O . GLY A 1 109 ? 4.383 12.672 30.093 1.00 48.91 109 GLY A O 1
ATOM 838 N N . PRO A 1 110 ? 6.486 12.501 30.860 1.00 48.66 110 PRO A N 1
ATOM 839 C CA . PRO A 1 110 ? 6.257 11.252 31.601 1.00 48.66 110 PRO A CA 1
ATOM 840 C C . PRO A 1 110 ? 5.466 11.405 32.917 1.00 48.66 110 PRO A C 1
ATOM 842 O O . PRO A 1 110 ? 4.996 10.404 33.456 1.00 48.66 110 PRO A O 1
ATOM 845 N N . ASP A 1 111 ? 5.283 12.625 33.430 1.00 46.06 111 ASP A N 1
ATOM 846 C CA . ASP A 1 111 ? 4.811 12.878 34.804 1.00 46.06 111 ASP A CA 1
ATOM 847 C C . ASP A 1 111 ? 3.274 13.003 34.954 1.00 46.06 111 ASP A C 1
ATOM 849 O O . ASP A 1 111 ? 2.785 13.700 35.842 1.00 46.06 111 ASP A O 1
ATOM 853 N N . SER A 1 112 ? 2.482 12.320 34.114 1.00 46.75 112 SER A N 1
ATOM 854 C CA . SER A 1 112 ? 1.008 12.263 34.244 1.00 46.75 112 SER A CA 1
ATOM 855 C C . SER A 1 112 ? 0.465 10.855 34.555 1.00 46.75 112 SER A C 1
ATOM 857 O O . SER A 1 112 ? -0.187 10.192 33.752 1.00 46.75 112 SER A O 1
ATOM 859 N N . PHE A 1 113 ? 0.696 10.420 35.795 1.00 44.31 113 PHE A N 1
ATOM 860 C CA . PHE A 1 113 ? 0.013 9.305 36.471 1.00 44.31 113 PHE A CA 1
ATOM 861 C C . PHE A 1 113 ? -0.876 9.922 37.575 1.00 44.31 113 PHE A C 1
ATOM 863 O O . PHE A 1 113 ? -0.402 10.789 38.297 1.00 44.31 113 PHE A O 1
ATOM 870 N N . LEU A 1 114 ? -2.149 9.597 37.819 1.00 37.62 114 LEU A N 1
ATOM 871 C CA . LEU A 1 114 ? -3.064 8.523 37.402 1.00 37.62 114 LEU A CA 1
ATOM 872 C C . LEU A 1 114 ? -4.437 9.156 37.030 1.00 37.62 114 LEU A C 1
ATOM 874 O O . LEU A 1 114 ? -4.668 10.317 37.346 1.00 37.62 114 LEU A O 1
ATOM 878 N N . SER A 1 115 ? -5.418 8.484 36.415 1.00 41.06 115 SER A N 1
ATOM 879 C CA . SER A 1 115 ? -5.551 7.080 35.987 1.00 41.06 115 SER A CA 1
ATOM 880 C C . SER A 1 115 ? -6.346 6.989 34.672 1.00 41.06 115 SER A C 1
ATOM 882 O O . SER A 1 115 ? -7.399 7.600 34.527 1.00 41.06 115 SER A O 1
ATOM 884 N N . ALA A 1 116 ? -5.887 6.153 33.736 1.00 37.31 116 ALA A N 1
ATOM 885 C CA . ALA A 1 116 ? -6.606 5.805 32.500 1.00 37.31 116 ALA A CA 1
ATOM 886 C C . ALA A 1 116 ? -6.290 4.360 32.052 1.00 37.31 116 ALA A C 1
ATOM 888 O O . ALA A 1 116 ? -6.144 4.078 30.863 1.00 37.31 116 ALA A O 1
ATOM 889 N N . GLY A 1 117 ? -6.147 3.440 33.018 1.00 29.08 117 GLY A N 1
ATOM 890 C CA . GLY A 1 117 ? -5.570 2.093 32.843 1.00 29.08 117 GLY A CA 1
ATOM 891 C C . GLY A 1 117 ? -6.292 1.144 31.875 1.00 29.08 117 GLY A C 1
ATOM 892 O O . GLY A 1 117 ? -5.796 0.048 31.609 1.00 29.08 117 GLY A O 1
ATOM 893 N N . GLU A 1 118 ? -7.434 1.552 31.321 1.00 33.00 118 GLU A N 1
ATOM 894 C CA . GLU A 1 118 ? -8.210 0.767 30.356 1.00 33.00 118 GLU A CA 1
ATOM 895 C C . GLU A 1 118 ? -8.578 1.521 29.068 1.00 33.00 118 GLU A C 1
ATOM 897 O O . GLU A 1 118 ? -9.076 0.895 28.139 1.00 33.00 118 GLU A O 1
ATOM 902 N N . LEU A 1 119 ? -8.289 2.827 28.963 1.00 37.34 119 LEU A N 1
ATOM 903 C CA . LEU A 1 119 ? -8.932 3.717 27.979 1.00 37.34 119 LEU A CA 1
ATOM 904 C C . LEU A 1 119 ? -7.986 4.351 26.939 1.00 37.34 119 LEU A C 1
ATOM 906 O O . LEU A 1 119 ? -8.403 5.229 26.196 1.00 37.34 119 LEU A O 1
ATOM 910 N N . ARG A 1 120 ? -6.713 3.928 26.863 1.00 38.28 120 ARG A N 1
ATOM 911 C CA . ARG A 1 120 ? -5.737 4.414 25.855 1.00 38.28 120 ARG A CA 1
ATOM 912 C C . ARG A 1 120 ? -4.842 3.317 25.257 1.00 38.28 120 ARG A C 1
ATOM 914 O O . ARG A 1 120 ? -3.656 3.521 25.032 1.00 38.28 120 ARG A O 1
ATOM 921 N N . ARG A 1 121 ? -5.401 2.132 24.984 1.00 31.77 121 ARG A N 1
ATOM 922 C CA . ARG A 1 121 ? -4.670 1.013 24.343 1.00 31.77 121 ARG A CA 1
ATOM 923 C C . ARG A 1 121 ? -4.686 1.017 22.800 1.00 31.77 121 ARG A C 1
ATOM 925 O O . ARG A 1 121 ? -4.214 0.053 22.211 1.00 31.77 121 ARG A O 1
ATOM 932 N N . HIS A 1 122 ? -5.202 2.063 22.139 1.00 41.44 122 HIS A N 1
ATOM 933 C CA . HIS A 1 122 ? -5.423 2.057 20.679 1.00 41.44 122 HIS A CA 1
ATOM 934 C C . HIS A 1 122 ? -4.905 3.273 19.880 1.00 41.44 122 HIS A C 1
ATOM 936 O O . HIS A 1 122 ? -5.245 3.409 18.709 1.00 41.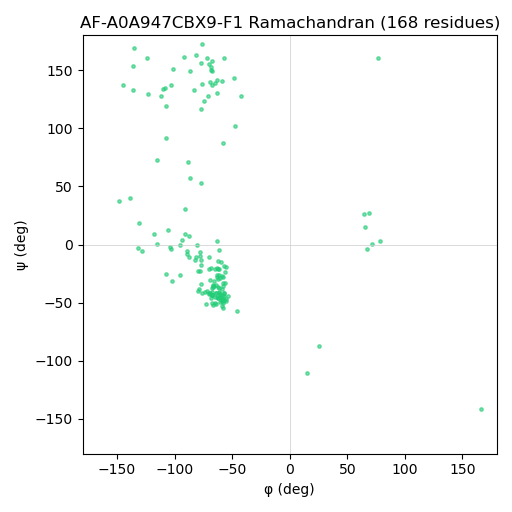44 122 HIS A O 1
ATOM 942 N N . ALA A 1 123 ? -3.975 4.076 20.415 1.00 38.34 123 ALA A N 1
ATOM 943 C CA . ALA A 1 123 ? -3.171 5.018 19.610 1.00 38.34 123 ALA A CA 1
ATOM 944 C C . ALA A 1 123 ? -2.043 4.280 18.838 1.00 38.34 123 ALA A C 1
ATOM 946 O O . ALA A 1 123 ? -0.858 4.574 18.976 1.00 38.34 123 ALA A O 1
ATOM 947 N N . ALA A 1 124 ? -2.430 3.246 18.087 1.00 39.62 124 ALA A N 1
ATOM 948 C CA . ALA A 1 124 ? -1.663 2.027 17.816 1.00 39.62 124 ALA A CA 1
ATOM 949 C C . ALA A 1 124 ? -0.178 2.202 17.398 1.00 39.62 124 ALA A C 1
ATOM 951 O O . ALA A 1 124 ? 0.119 2.420 16.216 1.00 39.62 124 ALA A O 1
ATOM 952 N N . PRO A 1 125 ? 0.792 1.980 18.312 1.00 36.62 125 PRO A N 1
ATOM 953 C CA . PRO A 1 125 ? 2.169 1.670 17.932 1.00 36.62 125 PRO A CA 1
ATOM 954 C C . PRO A 1 125 ? 2.308 0.323 17.200 1.00 36.62 125 PRO A C 1
ATOM 956 O O . PRO A 1 125 ? 3.280 0.159 16.464 1.00 36.62 125 PRO A O 1
ATOM 959 N N . GLU A 1 126 ? 1.351 -0.605 17.335 1.00 39.62 126 GLU A N 1
ATOM 960 C CA . GLU A 1 126 ? 1.389 -1.917 16.657 1.00 39.62 126 GLU A CA 1
ATOM 961 C C . GLU A 1 126 ? 1.230 -1.860 15.123 1.00 39.62 126 GLU A C 1
ATOM 963 O O . GLU A 1 126 ? 1.636 -2.797 14.439 1.00 39.62 126 GLU A O 1
ATOM 968 N N . LEU A 1 127 ? 0.688 -0.779 14.542 1.00 49.75 127 LEU A N 1
ATOM 969 C CA . LEU A 1 127 ? 0.344 -0.761 13.107 1.00 49.75 127 LEU A CA 1
ATOM 970 C C . LEU A 1 127 ? 1.545 -0.745 12.141 1.00 49.75 127 LEU A C 1
ATOM 972 O O . LEU A 1 127 ? 1.337 -0.960 10.948 1.00 49.75 127 LEU A O 1
ATOM 976 N N . GLY A 1 128 ? 2.771 -0.537 12.646 1.00 64.88 128 GLY A N 1
ATOM 977 C CA . GLY A 1 128 ? 4.077 -0.715 11.982 1.00 64.88 128 GLY A CA 1
ATOM 978 C C . GLY A 1 128 ? 4.073 -0.843 10.450 1.00 64.88 128 GLY A C 1
ATOM 979 O O . GLY A 1 128 ? 3.808 0.122 9.735 1.00 64.88 128 GLY A O 1
ATOM 980 N N . MET A 1 129 ? 4.389 -2.044 9.950 1.00 69.31 129 MET A N 1
ATOM 981 C CA . MET A 1 129 ? 4.137 -2.432 8.551 1.00 69.31 129 MET A CA 1
ATOM 982 C C . MET A 1 129 ? 2.746 -3.053 8.348 1.00 69.31 129 MET A C 1
ATOM 984 O O . MET A 1 129 ? 2.349 -3.261 7.207 1.00 69.31 129 MET A O 1
ATOM 988 N N . TRP A 1 130 ? 2.003 -3.335 9.423 1.00 76.62 130 TRP A N 1
ATOM 989 C CA . TRP A 1 130 ? 0.684 -3.979 9.386 1.00 76.62 130 TRP A CA 1
ATOM 990 C C . TRP A 1 130 ? -0.332 -3.194 8.548 1.00 76.62 130 TRP A C 1
ATOM 992 O O . TRP A 1 130 ? -1.082 -3.792 7.789 1.00 76.62 130 TRP A O 1
ATOM 1002 N N . ILE A 1 131 ? -0.271 -1.854 8.566 1.00 85.94 131 ILE A N 1
ATOM 1003 C CA . ILE A 1 131 ? -1.070 -0.985 7.678 1.00 85.94 131 ILE A CA 1
ATOM 1004 C C . ILE A 1 131 ? -0.885 -1.283 6.175 1.00 85.94 131 ILE A C 1
ATOM 1006 O O . ILE A 1 131 ? -1.741 -0.922 5.370 1.00 85.94 131 ILE A O 1
ATOM 1010 N N . LEU A 1 132 ? 0.230 -1.889 5.758 1.00 88.38 132 LEU A N 1
ATOM 1011 C CA . LEU A 1 132 ? 0.436 -2.277 4.361 1.00 88.38 132 LEU A CA 1
ATOM 1012 C C . LEU A 1 132 ? -0.299 -3.582 4.010 1.00 88.38 132 LEU A C 1
ATOM 1014 O O . LEU A 1 132 ? -0.565 -3.813 2.829 1.00 88.38 132 LEU A O 1
ATOM 1018 N N . ASP A 1 133 ? -0.618 -4.432 4.994 1.00 92.44 133 ASP A N 1
ATOM 1019 C CA . ASP A 1 133 ? -1.236 -5.743 4.779 1.00 92.44 133 ASP A CA 1
ATOM 1020 C C . ASP A 1 133 ? -2.769 -5.651 4.741 1.00 92.44 133 ASP A C 1
ATOM 1022 O O . ASP A 1 133 ? -3.494 -6.077 5.645 1.00 92.44 133 ASP A O 1
ATOM 1026 N N . VAL A 1 134 ? -3.249 -5.056 3.647 1.00 94.88 134 VAL A N 1
ATOM 1027 C CA . VAL A 1 134 ? -4.669 -4.780 3.404 1.00 94.88 134 VAL A CA 1
ATOM 1028 C C . VAL A 1 134 ? -5.535 -6.032 3.537 1.00 94.88 134 VAL A C 1
ATOM 1030 O O . VAL A 1 134 ? -6.591 -5.962 4.163 1.00 94.88 134 VAL A O 1
ATOM 1033 N N . ASP A 1 135 ? -5.111 -7.169 2.980 1.00 95.62 135 ASP A N 1
ATOM 1034 C CA . ASP A 1 135 ? -5.897 -8.405 3.002 1.00 95.62 135 ASP A CA 1
ATOM 1035 C C . ASP A 1 135 ? -6.102 -8.931 4.433 1.00 95.62 135 ASP A C 1
ATOM 1037 O O . ASP A 1 135 ? -7.224 -9.309 4.772 1.00 95.62 135 ASP A O 1
ATOM 1041 N N . SER A 1 136 ? -5.075 -8.889 5.293 1.00 93.69 136 SER A N 1
ATOM 1042 C CA . SER A 1 136 ? -5.180 -9.309 6.701 1.00 93.69 136 SER A CA 1
ATOM 1043 C C . SER A 1 136 ? -6.131 -8.405 7.493 1.00 93.69 136 SER A C 1
ATOM 1045 O O . SER A 1 136 ? -7.089 -8.892 8.096 1.00 93.69 136 SER A O 1
ATOM 1047 N N . MET A 1 137 ? -5.954 -7.080 7.417 1.00 93.69 137 MET A N 1
ATOM 1048 C CA . MET A 1 137 ? -6.818 -6.124 8.130 1.00 93.69 137 MET A CA 1
ATOM 1049 C C . MET A 1 137 ? -8.280 -6.164 7.647 1.00 93.69 137 MET A C 1
ATOM 1051 O O . MET A 1 137 ? -9.216 -6.005 8.437 1.00 93.69 137 MET A O 1
ATOM 1055 N N . VAL A 1 138 ? -8.507 -6.396 6.349 1.00 96.06 138 VAL A N 1
ATOM 1056 C CA . VAL A 1 138 ? -9.858 -6.559 5.791 1.00 96.06 138 VAL A CA 1
ATOM 1057 C C . VAL A 1 138 ? -10.470 -7.896 6.209 1.00 96.06 138 VAL A C 1
ATOM 1059 O O . VAL A 1 138 ? -11.657 -7.922 6.542 1.00 96.06 138 VAL A O 1
ATOM 1062 N N . ALA A 1 139 ? -9.695 -8.985 6.242 1.00 94.56 139 ALA A N 1
ATOM 1063 C CA . ALA A 1 139 ? -10.163 -10.289 6.707 1.00 94.56 139 ALA A CA 1
ATOM 1064 C C . ALA A 1 139 ? -10.637 -10.230 8.167 1.00 94.56 139 ALA A C 1
ATOM 1066 O O . ALA A 1 139 ? -11.762 -10.643 8.453 1.00 94.56 139 ALA A O 1
ATOM 1067 N N . GLU A 1 140 ? -9.844 -9.629 9.060 1.00 93.44 140 GLU A N 1
ATOM 1068 C CA . GLU A 1 140 ? -10.209 -9.402 10.465 1.00 93.44 140 GLU A CA 1
ATOM 1069 C C . GLU A 1 140 ? -11.506 -8.588 10.595 1.00 93.44 140 GLU A C 1
ATOM 1071 O O . GLU A 1 140 ? -12.430 -8.980 11.315 1.00 93.44 140 GLU A O 1
ATOM 1076 N N . ARG A 1 141 ? -11.629 -7.477 9.850 1.00 94.69 141 ARG A N 1
ATOM 1077 C CA . ARG A 1 141 ? -12.825 -6.619 9.895 1.00 94.69 141 ARG A CA 1
ATOM 1078 C C . ARG A 1 141 ? -14.072 -7.305 9.340 1.00 94.69 141 ARG A C 1
ATOM 1080 O O . ARG A 1 141 ? -15.164 -7.093 9.871 1.00 94.69 141 ARG A O 1
ATOM 1087 N N . CYS A 1 142 ? -13.928 -8.118 8.295 1.00 96.31 142 CYS A N 1
ATOM 1088 C CA . CYS A 1 142 ? -15.019 -8.907 7.726 1.00 96.31 142 CYS A CA 1
ATOM 1089 C C . CYS A 1 142 ? -15.462 -10.012 8.693 1.00 96.31 142 CYS A C 1
ATOM 1091 O O . CYS A 1 142 ? -16.657 -10.128 8.970 1.00 96.31 142 CYS A O 1
ATOM 1093 N N . GLN A 1 143 ? -14.512 -10.745 9.283 1.00 96.25 143 GLN A N 1
ATOM 1094 C CA . GLN A 1 143 ? -14.775 -11.779 10.286 1.00 96.25 143 GLN A CA 1
ATOM 1095 C C . GLN A 1 143 ? -15.509 -11.206 11.506 1.00 96.25 143 GLN A C 1
ATOM 1097 O O . GLN A 1 143 ? -16.545 -11.742 11.898 1.00 96.25 143 GLN A O 1
ATOM 1102 N N . ALA A 1 144 ? -15.038 -10.083 12.058 1.00 94.31 144 ALA A N 1
ATOM 1103 C CA . ALA A 1 144 ? -15.664 -9.414 13.203 1.00 94.31 144 ALA A CA 1
ATOM 1104 C C . ALA A 1 144 ? -17.107 -8.936 12.935 1.00 94.31 144 ALA A C 1
ATOM 1106 O O . ALA A 1 144 ? -17.869 -8.718 13.875 1.00 94.31 144 ALA A O 1
ATOM 1107 N N . ARG A 1 145 ? -17.489 -8.770 11.662 1.00 95.19 145 ARG A N 1
ATOM 1108 C CA . ARG A 1 145 ? -18.835 -8.363 11.227 1.00 95.19 145 ARG A CA 1
ATOM 1109 C C . ARG A 1 145 ? -19.685 -9.511 10.667 1.00 95.19 145 ARG A C 1
ATOM 1111 O O . ARG A 1 145 ? -20.826 -9.269 10.286 1.00 95.19 145 ARG A O 1
ATOM 1118 N N . GLY A 1 146 ? -19.152 -10.732 10.574 1.00 96.25 146 GLY A N 1
ATOM 1119 C CA . GLY A 1 146 ? -19.831 -11.858 9.920 1.00 96.25 146 GLY A CA 1
ATOM 1120 C C . GLY A 1 146 ? -20.061 -11.662 8.413 1.00 96.25 146 GLY A C 1
ATOM 1121 O O . GLY A 1 146 ? -21.006 -12.220 7.861 1.00 96.25 146 GLY A O 1
ATOM 1122 N N . MET A 1 147 ? -19.229 -10.854 7.749 1.00 95.38 147 MET A N 1
ATOM 1123 C CA . MET A 1 147 ? -19.346 -10.530 6.322 1.00 95.38 147 MET A CA 1
ATOM 1124 C C . MET A 1 147 ? -18.345 -11.338 5.478 1.00 95.38 147 MET A C 1
ATOM 1126 O O . MET A 1 147 ? -17.257 -11.653 5.962 1.00 95.38 147 MET A O 1
ATOM 1130 N N . PRO A 1 148 ? -18.653 -11.643 4.203 1.00 97.00 148 PRO A N 1
ATOM 1131 C CA . PRO A 1 148 ? -17.664 -12.184 3.275 1.00 97.00 148 PRO A CA 1
ATOM 1132 C C . PRO A 1 148 ? -16.598 -11.132 2.920 1.00 97.00 148 PRO A C 1
ATOM 1134 O O . PRO A 1 148 ? -16.891 -9.940 2.847 1.00 97.00 148 PRO A O 1
ATOM 1137 N N . ILE A 1 149 ? -15.374 -11.584 2.634 1.00 96.25 149 ILE A N 1
ATOM 1138 C CA . ILE A 1 149 ? -14.290 -10.719 2.140 1.00 96.25 149 ILE A CA 1
ATOM 1139 C C . ILE A 1 149 ? -14.604 -10.289 0.690 1.00 96.25 149 ILE A C 1
ATOM 1141 O O . ILE A 1 149 ? -14.854 -11.165 -0.149 1.00 96.25 149 ILE A O 1
ATOM 1145 N N . PRO A 1 150 ? -14.584 -8.982 0.353 1.00 96.62 150 PRO A N 1
ATOM 1146 C CA . PRO A 1 150 ? -1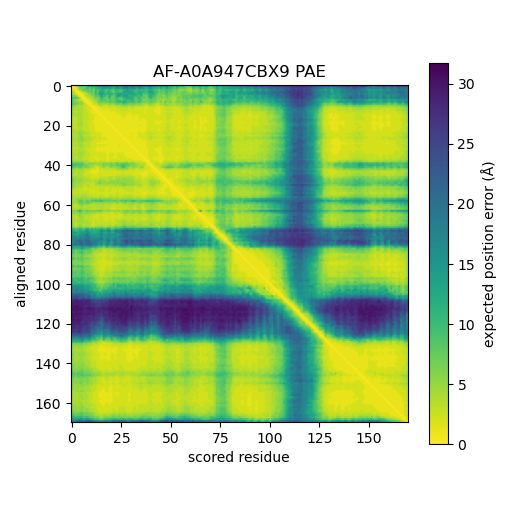4.854 -8.520 -1.007 1.00 96.62 150 PRO A CA 1
ATOM 1147 C C . PRO A 1 150 ? -13.823 -9.012 -2.025 1.00 96.62 150 PRO A C 1
ATOM 1149 O O . PRO A 1 150 ? -12.619 -9.041 -1.765 1.00 96.62 150 PRO A O 1
ATOM 1152 N N . ARG A 1 151 ? -14.286 -9.356 -3.232 1.00 93.25 151 ARG A N 1
ATOM 1153 C CA . ARG A 1 151 ? -13.388 -9.728 -4.338 1.00 93.25 151 ARG A CA 1
ATOM 1154 C C . ARG A 1 151 ? -12.758 -8.514 -5.007 1.00 93.25 151 ARG A C 1
ATOM 1156 O O . ARG A 1 151 ? -11.587 -8.599 -5.374 1.00 93.25 151 ARG A O 1
ATOM 1163 N N . ASP A 1 152 ? -13.509 -7.425 -5.156 1.00 93.31 152 ASP A N 1
ATOM 1164 C CA . ASP A 1 152 ? -13.002 -6.193 -5.753 1.00 93.31 152 ASP A CA 1
ATOM 1165 C C . ASP A 1 152 ? -11.946 -5.517 -4.863 1.00 93.31 152 ASP A C 1
ATOM 1167 O O . ASP A 1 152 ? -11.965 -5.649 -3.638 1.00 93.31 152 ASP A O 1
ATOM 1171 N N . LEU A 1 153 ? -10.999 -4.815 -5.490 1.00 91.38 153 LEU A N 1
ATOM 1172 C CA . LEU A 1 153 ? -9.929 -4.122 -4.776 1.00 91.38 153 LEU A CA 1
ATOM 1173 C C . LEU A 1 153 ? -10.434 -2.857 -4.072 1.00 91.38 153 LEU A C 1
ATOM 1175 O O . LEU A 1 153 ? -10.013 -2.582 -2.953 1.00 91.38 153 LEU A O 1
ATOM 1179 N N . GLU A 1 154 ? -11.302 -2.073 -4.708 1.00 91.12 154 GLU A N 1
ATOM 1180 C CA . GLU A 1 154 ? -11.776 -0.808 -4.146 1.00 91.12 154 GLU A CA 1
ATOM 1181 C C . GLU A 1 154 ? -12.642 -1.056 -2.912 1.00 91.12 154 GLU A C 1
ATOM 1183 O O . GLU A 1 154 ? -12.420 -0.399 -1.899 1.00 91.12 154 GLU A O 1
ATOM 1188 N N . ASP A 1 155 ? -13.510 -2.073 -2.949 1.00 95.00 155 ASP A N 1
ATOM 1189 C CA . ASP A 1 155 ? -14.299 -2.507 -1.788 1.00 95.00 155 ASP A CA 1
ATOM 1190 C C . ASP A 1 155 ? -13.402 -2.878 -0.587 1.00 95.00 155 ASP A C 1
ATOM 1192 O O . ASP A 1 155 ? -13.664 -2.470 0.548 1.00 95.00 155 ASP A O 1
ATOM 1196 N N . ARG A 1 156 ? -12.303 -3.621 -0.818 1.00 96.62 156 ARG A N 1
ATOM 1197 C CA . ARG A 1 156 ? -11.320 -3.933 0.241 1.00 96.62 156 ARG A CA 1
ATOM 1198 C C . ARG A 1 156 ? -10.637 -2.670 0.763 1.00 96.62 156 ARG A C 1
ATOM 1200 O O . ARG A 1 156 ? -10.460 -2.528 1.969 1.00 96.62 156 ARG A O 1
ATOM 1207 N N . ILE A 1 157 ? -10.267 -1.747 -0.122 1.00 95.25 157 ILE A N 1
ATOM 1208 C CA . ILE A 1 157 ? -9.608 -0.487 0.242 1.00 95.25 157 ILE A CA 1
ATOM 1209 C C . ILE A 1 157 ? -10.547 0.429 1.038 1.00 95.25 157 ILE A C 1
ATOM 1211 O O . ILE A 1 157 ? -10.091 1.082 1.976 1.00 95.25 157 ILE A O 1
ATOM 1215 N N . ASP A 1 158 ? -11.847 0.441 0.744 1.00 95.69 158 ASP A N 1
ATOM 1216 C CA . ASP A 1 158 ? -12.834 1.187 1.527 1.00 95.69 158 ASP A CA 1
ATOM 1217 C C . ASP A 1 158 ? -13.010 0.604 2.939 1.00 95.69 158 ASP A C 1
ATOM 1219 O O . ASP A 1 158 ? -12.960 1.366 3.909 1.00 95.69 158 ASP A O 1
ATOM 1223 N N . ILE A 1 159 ? -13.088 -0.727 3.087 1.00 96.06 159 ILE A N 1
ATOM 1224 C CA . ILE A 1 159 ? -13.065 -1.388 4.409 1.00 96.06 159 ILE A CA 1
ATOM 1225 C C . ILE A 1 159 ? -11.759 -1.076 5.147 1.00 96.06 159 ILE A C 1
ATOM 1227 O O . ILE A 1 159 ? -11.779 -0.734 6.327 1.00 96.06 159 ILE A O 1
ATOM 1231 N N . HIS A 1 160 ? -10.617 -1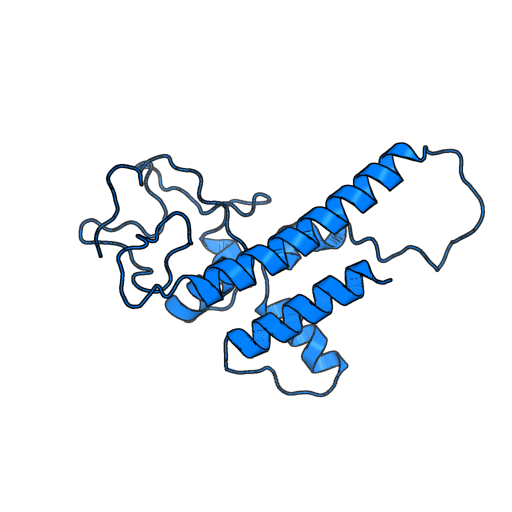.146 4.467 1.00 95.69 160 HIS A N 1
ATOM 1232 C CA . HIS A 1 160 ? -9.324 -0.853 5.071 1.00 95.69 160 HIS A CA 1
ATOM 1233 C C . HIS A 1 160 ? -9.250 0.590 5.585 1.00 95.69 160 HIS A C 1
ATOM 1235 O O . HIS A 1 160 ? -8.916 0.827 6.743 1.00 95.69 160 HIS A O 1
ATOM 1241 N N . LEU A 1 161 ? -9.621 1.570 4.756 1.00 93.75 161 LEU A N 1
ATOM 1242 C CA . LEU A 1 161 ? -9.675 2.983 5.138 1.00 93.75 161 LEU A CA 1
ATOM 1243 C C . LEU A 1 161 ? -10.705 3.265 6.239 1.00 93.75 161 LEU A C 1
ATOM 1245 O O . LEU A 1 161 ? -10.551 4.253 6.955 1.00 93.75 161 LEU A O 1
ATOM 1249 N N . GLU A 1 162 ? -11.757 2.457 6.372 1.00 93.38 162 GLU A N 1
ATOM 1250 C CA . GLU A 1 162 ? -12.652 2.487 7.532 1.00 93.38 162 GLU A CA 1
ATOM 1251 C C . GLU A 1 162 ? -11.911 2.034 8.801 1.00 93.38 162 GLU A C 1
ATOM 1253 O O . GLU A 1 162 ? -11.876 2.792 9.766 1.00 93.38 162 GLU A O 1
ATOM 1258 N N . VAL A 1 163 ? -11.239 0.873 8.783 1.00 91.50 163 VAL A N 1
ATOM 1259 C CA . VAL A 1 163 ? -10.471 0.354 9.936 1.00 91.50 163 VAL A CA 1
ATOM 1260 C C . VAL A 1 163 ? -9.431 1.366 10.420 1.00 91.50 163 VAL A C 1
ATOM 1262 O O . VAL A 1 163 ? -9.368 1.658 11.614 1.00 91.50 163 VAL A O 1
ATOM 1265 N N . LEU A 1 164 ? -8.651 1.957 9.506 1.00 90.06 164 LEU A N 1
ATOM 1266 C CA . LEU A 1 164 ? -7.642 2.956 9.878 1.00 90.06 164 LEU A CA 1
ATOM 1267 C C . LEU A 1 164 ? -8.256 4.247 10.454 1.00 90.06 164 LEU A C 1
ATOM 1269 O O . LEU A 1 164 ? -7.626 4.895 11.286 1.00 90.06 164 LEU A O 1
ATOM 1273 N N . ARG A 1 165 ? -9.463 4.638 10.014 1.00 88.19 165 ARG A N 1
ATOM 1274 C CA . ARG A 1 165 ? -10.180 5.811 10.548 1.00 88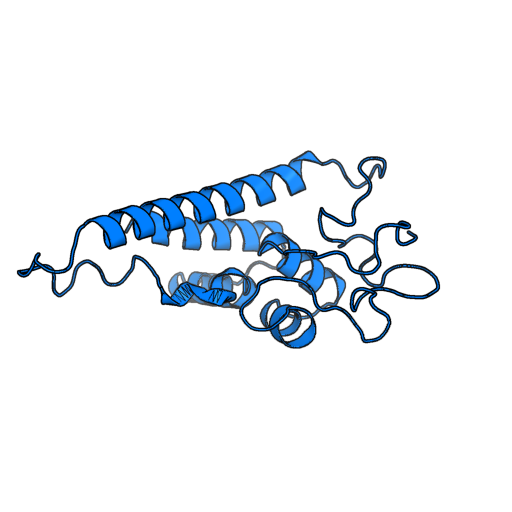.19 165 ARG A CA 1
ATOM 1275 C C . ARG A 1 165 ? -10.797 5.528 11.913 1.00 88.19 165 ARG A C 1
ATOM 1277 O O . ARG A 1 165 ? -10.613 6.331 12.817 1.00 88.19 165 ARG A O 1
ATOM 1284 N N . SER A 1 166 ? -11.398 4.359 12.121 1.00 86.31 166 SER A N 1
ATOM 1285 C CA . SER A 1 166 ? -11.859 3.953 13.455 1.00 86.31 166 SER A CA 1
ATOM 1286 C C . SER A 1 166 ? -10.710 3.860 14.471 1.00 86.31 166 SER A C 1
ATOM 1288 O O . SER A 1 166 ? -10.924 4.129 15.645 1.00 86.31 166 SER A O 1
ATOM 1290 N N . ALA A 1 167 ? -9.482 3.556 14.033 1.00 81.69 167 ALA A N 1
ATOM 1291 C CA . ALA A 1 167 ? -8.277 3.608 14.870 1.00 81.69 167 ALA A CA 1
ATOM 1292 C C . ALA A 1 167 ? -7.713 5.034 15.106 1.00 81.69 167 ALA A C 1
ATOM 1294 O O . ALA A 1 167 ? -6.753 5.195 15.856 1.00 81.69 167 ALA A O 1
ATOM 1295 N N . LEU A 1 168 ? -8.260 6.069 14.456 1.00 73.56 168 LEU A N 1
ATOM 1296 C CA . LEU A 1 168 ? -7.997 7.489 14.752 1.00 73.56 168 LEU A CA 1
ATOM 1297 C C . LEU A 1 168 ? -9.049 8.102 15.687 1.00 73.56 168 LEU A C 1
ATOM 1299 O O . LEU A 1 168 ? -8.758 9.084 16.361 1.00 73.56 168 LEU A O 1
ATOM 1303 N N . GLU A 1 169 ? -10.265 7.556 15.677 1.00 73.38 169 GLU A N 1
ATOM 1304 C CA . GLU A 1 169 ? -11.450 8.077 16.376 1.00 73.38 169 GLU A CA 1
ATOM 1305 C C . GLU A 1 169 ? -11.656 7.467 17.781 1.00 73.38 169 GLU A C 1
ATOM 1307 O O . GLU A 1 169 ? -12.670 7.752 18.417 1.00 73.38 169 GLU A O 1
ATOM 1312 N N . GLY A 1 170 ? -10.724 6.617 18.238 1.00 55.34 170 GLY A N 1
ATOM 1313 C CA . GLY A 1 170 ? -10.784 5.866 19.504 1.00 55.34 170 GLY A CA 1
ATOM 1314 C C . GLY A 1 170 ? -10.484 6.673 20.765 1.00 55.34 170 GLY A C 1
ATOM 1315 O O . GLY A 1 170 ? -9.497 7.441 20.754 1.00 55.34 170 GLY A O 1
#